Protein AF-A0A9P7EXM9-F1 (afdb_monomer_lite)

pLDDT: mean 76.77, std 6.94, range [44.44, 88.12]

Structure (mmCIF, N/CA/C/O backbone):
data_AF-A0A9P7EXM9-F1
#
_entry.id   AF-A0A9P7EXM9-F1
#
loop_
_atom_site.group_PDB
_atom_site.id
_atom_site.type_symbol
_atom_site.label_atom_id
_atom_site.label_alt_id
_atom_site.label_comp_id
_atom_site.label_asym_id
_atom_site.label_entity_id
_atom_site.label_seq_id
_atom_site.pdbx_PDB_ins_code
_atom_site.Cartn_x
_atom_site.Cartn_y
_atom_site.Cartn_z
_atom_site.occupancy
_atom_site.B_iso_or_equiv
_atom_site.auth_seq_id
_atom_site.auth_comp_id
_atom_site.auth_asym_id
_atom_site.auth_atom_id
_atom_site.pdbx_PDB_model_num
ATOM 1 N N . MET A 1 1 ? 25.807 -2.512 -38.714 1.00 81.00 1 MET A N 1
ATOM 2 C CA . MET A 1 1 ? 25.568 -1.642 -37.537 1.00 81.00 1 MET A CA 1
ATOM 3 C C . MET A 1 1 ? 24.092 -1.256 -37.356 1.00 81.00 1 MET A C 1
ATOM 5 O O . MET A 1 1 ? 23.582 -1.394 -36.258 1.00 81.00 1 MET A O 1
ATOM 9 N N . LEU A 1 2 ? 23.359 -0.832 -38.395 1.00 86.06 2 LEU A N 1
ATOM 10 C CA . LEU A 1 2 ? 21.930 -0.472 -38.264 1.00 86.06 2 LEU A CA 1
ATOM 11 C C . LEU A 1 2 ? 21.001 -1.657 -37.932 1.00 86.06 2 LEU A C 1
ATOM 13 O O . LEU A 1 2 ? 20.130 -1.535 -37.074 1.00 86.06 2 LEU A O 1
ATOM 17 N N . LEU A 1 3 ? 21.217 -2.823 -38.551 1.00 86.19 3 LEU A N 1
ATOM 18 C CA . LEU A 1 3 ? 20.408 -4.023 -38.293 1.00 86.19 3 LEU A CA 1
ATOM 19 C C . LEU A 1 3 ? 20.523 -4.520 -36.845 1.00 86.19 3 LEU A C 1
ATOM 21 O O . LEU A 1 3 ? 19.519 -4.911 -36.257 1.00 86.19 3 LEU A O 1
ATOM 25 N N . SER A 1 4 ? 21.711 -4.439 -36.236 1.00 83.81 4 SER A N 1
ATOM 26 C CA . SER A 1 4 ? 21.897 -4.820 -34.831 1.00 83.81 4 SER A CA 1
ATOM 27 C C . SER A 1 4 ? 21.199 -3.850 -33.875 1.00 83.81 4 SER A C 1
ATOM 29 O O . SER A 1 4 ? 20.633 -4.285 -32.874 1.00 83.81 4 SER A O 1
ATOM 31 N N . ILE A 1 5 ? 21.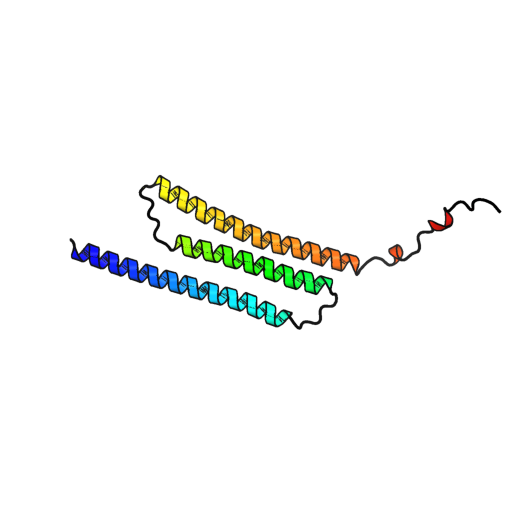150 -2.552 -34.200 1.00 85.88 5 ILE A N 1
ATOM 32 C CA . ILE A 1 5 ? 20.405 -1.549 -33.422 1.00 85.88 5 ILE A CA 1
ATOM 33 C C . ILE A 1 5 ? 18.894 -1.801 -33.510 1.00 85.88 5 ILE A C 1
ATOM 35 O O . ILE A 1 5 ? 18.202 -1.764 -32.491 1.00 85.88 5 ILE A O 1
ATOM 39 N N . LEU A 1 6 ? 18.373 -2.082 -34.707 1.00 87.06 6 LEU A N 1
ATOM 40 C CA . LEU A 1 6 ? 16.949 -2.369 -34.909 1.00 87.06 6 LEU A CA 1
ATOM 41 C C . LEU A 1 6 ? 16.531 -3.682 -34.238 1.00 87.06 6 LEU A C 1
ATOM 43 O O . LEU A 1 6 ? 15.490 -3.726 -33.579 1.00 87.06 6 LEU A O 1
ATOM 47 N N . PHE A 1 7 ? 17.365 -4.718 -34.335 1.00 88.12 7 PHE A N 1
ATOM 48 C CA . PHE A 1 7 ? 17.153 -5.984 -33.640 1.00 88.12 7 PHE A CA 1
ATOM 49 C C . PHE A 1 7 ? 17.122 -5.786 -32.119 1.00 88.12 7 PHE A C 1
ATOM 51 O O . PHE A 1 7 ? 16.163 -6.193 -31.464 1.00 88.12 7 PHE A O 1
ATOM 58 N N . ASN A 1 8 ? 18.094 -5.058 -31.561 1.00 83.69 8 ASN A N 1
ATOM 59 C CA . ASN A 1 8 ? 18.160 -4.780 -30.125 1.00 83.69 8 ASN A CA 1
ATOM 60 C C . ASN A 1 8 ? 16.956 -3.942 -29.639 1.00 83.69 8 ASN A C 1
ATOM 62 O O . ASN A 1 8 ? 16.353 -4.240 -28.607 1.00 83.69 8 ASN A O 1
ATOM 66 N N . ARG A 1 9 ? 16.508 -2.950 -30.424 1.00 83.38 9 ARG A N 1
ATOM 67 C CA . ARG A 1 9 ? 15.274 -2.196 -30.125 1.00 83.38 9 ARG A CA 1
ATOM 68 C C . ARG A 1 9 ? 14.029 -3.087 -30.134 1.00 83.38 9 ARG A C 1
ATOM 70 O O . ARG A 1 9 ? 13.182 -2.935 -29.254 1.00 83.38 9 ARG A O 1
ATOM 77 N N . LYS A 1 10 ? 13.914 -4.014 -31.091 1.00 83.62 10 LYS A N 1
ATOM 78 C CA . LYS A 1 10 ? 12.779 -4.947 -31.183 1.00 83.62 10 LYS A CA 1
ATOM 79 C C . LYS A 1 10 ? 12.742 -5.904 -29.988 1.00 83.62 10 LYS A C 1
ATOM 81 O O . LYS A 1 10 ? 11.688 -6.056 -29.373 1.00 83.62 10 LYS A O 1
ATOM 86 N N . VAL A 1 11 ? 13.893 -6.461 -29.607 1.00 83.19 11 VAL A N 1
ATOM 87 C CA . VAL A 1 11 ? 14.039 -7.321 -28.419 1.00 83.19 11 VAL A CA 1
ATOM 88 C C . VAL A 1 11 ? 13.699 -6.554 -27.138 1.00 83.19 11 VAL A C 1
ATOM 90 O O . VAL A 1 11 ? 12.892 -7.025 -26.337 1.00 83.19 11 VAL A O 1
ATOM 93 N N . ARG A 1 12 ? 14.219 -5.331 -26.966 1.00 81.38 12 ARG A N 1
ATOM 94 C CA . ARG A 1 12 ? 13.906 -4.481 -25.804 1.00 81.38 12 ARG A CA 1
ATOM 95 C C . ARG A 1 12 ? 12.412 -4.160 -25.707 1.00 81.38 12 ARG A C 1
ATOM 97 O O . ARG A 1 12 ? 11.848 -4.214 -24.618 1.00 81.38 12 ARG A O 1
ATOM 104 N N . ARG A 1 13 ? 11.759 -3.864 -26.836 1.00 79.94 13 ARG A N 1
ATOM 105 C CA . ARG A 1 13 ? 10.314 -3.588 -26.885 1.00 79.94 13 ARG A CA 1
ATOM 106 C C . ARG A 1 13 ? 9.485 -4.817 -26.499 1.00 79.94 13 ARG A C 1
ATOM 108 O O . ARG A 1 13 ? 8.553 -4.672 -25.716 1.00 79.94 13 ARG A O 1
ATOM 115 N N . SER A 1 14 ? 9.861 -6.001 -26.987 1.00 82.50 14 SER A N 1
ATOM 116 C CA . SER A 1 14 ? 9.218 -7.274 -26.626 1.00 82.50 14 SER A CA 1
ATOM 117 C C .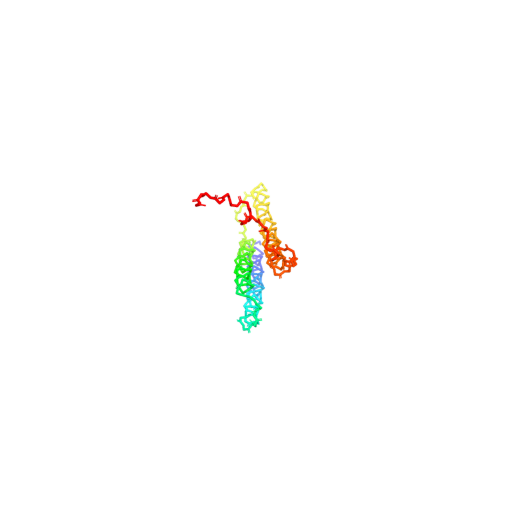 SER A 1 14 ? 9.375 -7.611 -2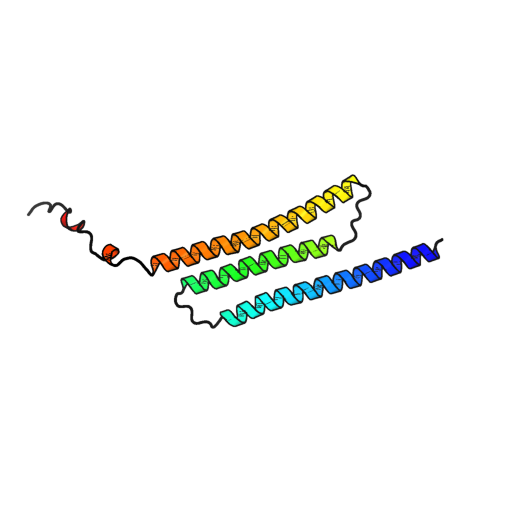5.140 1.00 82.50 14 SER A C 1
ATOM 119 O O . SER A 1 14 ? 8.440 -8.098 -24.507 1.00 82.50 14 SER A O 1
ATOM 121 N N . ASN A 1 15 ? 10.550 -7.349 -24.563 1.00 80.81 15 ASN A N 1
ATOM 122 C CA . ASN A 1 15 ? 10.788 -7.603 -23.144 1.00 80.81 15 ASN A CA 1
ATOM 123 C C . ASN A 1 15 ? 9.965 -6.647 -22.263 1.00 80.81 15 ASN A C 1
ATOM 125 O O . ASN A 1 15 ? 9.365 -7.059 -21.275 1.00 80.81 15 ASN A O 1
ATOM 129 N N . ASN A 1 16 ? 9.866 -5.374 -22.656 1.00 79.31 16 ASN A N 1
ATOM 130 C CA . ASN A 1 16 ? 9.049 -4.398 -21.938 1.00 79.31 16 ASN A CA 1
ATOM 131 C C . ASN A 1 16 ? 7.555 -4.752 -21.979 1.00 79.31 16 ASN A C 1
ATOM 133 O O . ASN A 1 16 ? 6.899 -4.660 -20.947 1.00 79.31 16 ASN A O 1
ATOM 137 N N . SER A 1 17 ? 7.023 -5.216 -23.118 1.00 79.44 17 SER A N 1
ATOM 138 C CA . SER A 1 17 ? 5.618 -5.642 -23.193 1.00 79.44 17 SER A CA 1
ATOM 139 C C . SER A 1 17 ? 5.334 -6.861 -22.319 1.00 79.44 17 SER A C 1
ATOM 141 O O . SER A 1 17 ? 4.326 -6.876 -21.620 1.00 79.44 17 SER A O 1
ATOM 143 N N . ALA A 1 18 ? 6.233 -7.853 -22.301 1.00 81.44 18 ALA A N 1
ATOM 144 C CA . ALA A 1 18 ? 6.091 -9.019 -21.429 1.00 81.44 18 ALA A CA 1
ATOM 145 C C . ALA A 1 18 ? 6.088 -8.608 -19.950 1.00 81.44 18 ALA A C 1
ATOM 147 O O . ALA A 1 18 ? 5.216 -9.027 -19.193 1.00 81.44 18 ALA A O 1
ATOM 148 N N . ARG A 1 19 ? 7.004 -7.714 -19.554 1.00 79.31 19 ARG A N 1
ATOM 149 C CA . ARG A 1 19 ? 7.046 -7.168 -18.193 1.00 79.31 19 ARG A CA 1
ATOM 150 C C . ARG A 1 19 ? 5.755 -6.433 -17.843 1.00 79.31 19 ARG A C 1
ATOM 152 O O . ARG A 1 19 ? 5.181 -6.738 -16.807 1.00 79.31 19 ARG A O 1
ATOM 159 N N . SER A 1 20 ? 5.255 -5.537 -18.695 1.00 76.69 20 SER A N 1
ATOM 160 C CA . SER A 1 20 ? 3.987 -4.835 -18.447 1.00 76.69 20 SER A CA 1
ATOM 161 C C . SER A 1 20 ? 2.804 -5.795 -18.283 1.00 76.69 20 SER A C 1
ATOM 163 O O . SER A 1 20 ? 1.988 -5.592 -17.388 1.00 76.69 20 SER A O 1
ATOM 165 N N . VAL A 1 21 ? 2.732 -6.864 -19.082 1.00 81.31 21 VAL A N 1
ATOM 166 C CA . VAL A 1 21 ? 1.687 -7.895 -18.956 1.00 81.31 21 VAL A CA 1
ATOM 167 C C . VAL A 1 21 ? 1.798 -8.637 -17.623 1.00 81.31 21 VAL A C 1
ATOM 169 O O . VAL A 1 21 ? 0.796 -8.784 -16.927 1.00 81.31 21 VAL A O 1
ATOM 172 N N . THR A 1 22 ? 3.004 -9.045 -17.218 1.00 82.31 22 THR A N 1
ATOM 173 C CA . THR A 1 22 ? 3.228 -9.687 -15.913 1.00 82.31 22 THR A CA 1
ATOM 174 C C . THR A 1 22 ? 2.802 -8.784 -14.762 1.00 82.31 22 THR A C 1
ATOM 176 O O . THR A 1 22 ? 2.165 -9.259 -13.821 1.00 82.31 22 THR A O 1
ATOM 179 N N . ILE A 1 23 ? 3.113 -7.484 -14.849 1.00 79.56 23 ILE A N 1
ATOM 180 C CA . ILE A 1 23 ? 2.677 -6.496 -13.859 1.00 79.56 23 ILE A CA 1
ATOM 181 C C . ILE A 1 23 ? 1.167 -6.526 -13.777 1.00 79.56 23 ILE A C 1
ATOM 183 O O . ILE A 1 23 ? 0.681 -6.826 -12.695 1.00 79.56 23 ILE A O 1
ATOM 187 N N . PHE A 1 24 ? 0.471 -6.335 -14.906 1.00 80.56 24 PHE A N 1
ATOM 188 C CA . PHE A 1 24 ? -0.991 -6.328 -15.007 1.00 80.56 24 PHE A CA 1
ATOM 189 C C . PHE A 1 24 ? -1.662 -7.570 -14.411 1.00 80.56 24 PHE A C 1
ATOM 191 O O . PHE A 1 24 ? -2.643 -7.454 -13.674 1.00 80.56 24 PHE A O 1
ATOM 198 N N . ILE A 1 25 ? -1.110 -8.752 -14.681 1.00 84.94 25 ILE A N 1
ATOM 199 C CA . ILE A 1 25 ? -1.616 -10.006 -14.117 1.00 84.94 25 ILE A CA 1
ATOM 200 C C . ILE A 1 25 ? -1.456 -10.007 -12.591 1.00 84.94 25 ILE A C 1
ATOM 202 O O . ILE A 1 25 ? -2.410 -10.311 -11.878 1.00 84.94 25 ILE A O 1
ATOM 206 N N . ALA A 1 26 ? -0.291 -9.612 -12.069 1.00 82.31 26 ALA A N 1
ATOM 207 C CA . ALA A 1 26 ? -0.006 -9.665 -10.634 1.00 82.31 26 ALA A CA 1
ATOM 208 C C . ALA A 1 26 ? -0.955 -8.799 -9.780 1.00 82.31 26 ALA A C 1
ATOM 210 O O . ALA A 1 26 ? -1.346 -9.203 -8.686 1.00 82.31 26 ALA A O 1
ATOM 211 N N . GLY A 1 27 ? -1.361 -7.625 -10.262 1.00 81.25 27 GLY A N 1
ATOM 212 C CA . GLY A 1 27 ? -2.331 -6.781 -9.544 1.00 81.25 27 GLY A CA 1
ATOM 213 C C . GLY A 1 27 ? -3.782 -7.102 -9.835 1.00 81.25 27 GLY A C 1
ATOM 214 O O . GLY A 1 27 ? -4.624 -6.866 -8.975 1.00 81.25 27 GLY A O 1
ATOM 215 N N . GLY A 1 28 ? -4.082 -7.717 -10.982 1.00 83.19 28 GLY A N 1
ATOM 216 C CA . GLY A 1 28 ? -5.363 -8.395 -11.159 1.00 83.19 28 GLY A CA 1
ATOM 217 C C . GLY A 1 28 ? -5.558 -9.448 -10.067 1.00 83.19 28 GLY A C 1
ATOM 218 O O . GLY A 1 28 ? -6.577 -9.449 -9.380 1.00 83.19 28 GLY A O 1
ATOM 219 N N . VAL A 1 29 ? -4.534 -10.273 -9.825 1.00 85.31 29 VAL A N 1
ATOM 220 C CA . VAL A 1 29 ? -4.547 -11.278 -8.752 1.00 85.31 29 VAL A CA 1
ATOM 221 C C . VAL A 1 29 ? -4.710 -10.631 -7.375 1.00 85.31 29 VAL A C 1
ATOM 223 O O . VAL A 1 29 ? -5.576 -11.058 -6.614 1.00 85.31 29 VAL A O 1
ATOM 226 N N . SER A 1 30 ? -3.948 -9.582 -7.044 1.00 80.00 30 SER A N 1
ATOM 227 C CA . SER A 1 30 ? -4.082 -8.929 -5.732 1.00 80.00 30 SER A CA 1
ATOM 228 C C . SER A 1 30 ? -5.456 -8.275 -5.534 1.00 80.00 30 SER A C 1
ATOM 230 O O . SER A 1 30 ? -6.048 -8.412 -4.462 1.00 80.00 30 SER A O 1
ATOM 232 N N . GLY A 1 31 ? -6.011 -7.638 -6.569 1.00 80.25 31 GLY A N 1
ATOM 233 C CA . GLY A 1 31 ? -7.361 -7.074 -6.551 1.00 80.25 31 GLY A CA 1
ATOM 234 C C . GLY A 1 31 ? -8.436 -8.139 -6.336 1.00 80.25 31 GLY A C 1
ATOM 235 O O . GLY A 1 31 ? -9.329 -7.950 -5.510 1.00 80.25 31 GLY A O 1
ATOM 236 N N . VAL A 1 32 ? -8.310 -9.292 -7.002 1.00 85.25 32 VAL A N 1
ATOM 237 C CA . VAL A 1 32 ? -9.207 -10.442 -6.803 1.00 85.25 32 VAL A CA 1
ATOM 238 C C . VAL A 1 32 ? -9.108 -10.978 -5.378 1.00 85.25 32 VAL A C 1
ATOM 240 O O . VAL A 1 32 ? -10.138 -11.271 -4.781 1.00 85.25 32 VAL A O 1
ATOM 243 N N . MET A 1 33 ? -7.910 -11.057 -4.791 1.00 82.75 33 MET A N 1
ATOM 244 C CA . MET A 1 33 ? -7.756 -11.493 -3.397 1.00 82.75 33 MET A CA 1
ATOM 245 C C . MET A 1 33 ? -8.451 -10.537 -2.419 1.00 82.75 33 MET A C 1
ATOM 247 O O . MET A 1 33 ? -9.167 -10.988 -1.525 1.00 82.75 33 MET A O 1
ATOM 251 N N . VAL A 1 34 ? -8.293 -9.222 -2.604 1.00 79.12 34 VAL A N 1
ATOM 252 C CA . VAL A 1 34 ? -8.964 -8.201 -1.780 1.00 79.12 34 VAL A CA 1
ATOM 253 C C . VAL A 1 34 ? -10.487 -8.277 -1.937 1.00 79.12 34 VAL A C 1
ATOM 255 O O . VAL A 1 34 ? -11.209 -8.231 -0.939 1.00 79.12 34 VAL A O 1
ATOM 258 N N . ALA A 1 35 ? -10.980 -8.447 -3.166 1.00 78.88 35 ALA A N 1
ATOM 259 C CA . ALA A 1 35 ? -12.406 -8.594 -3.451 1.00 78.88 35 ALA A CA 1
ATOM 260 C C . ALA A 1 35 ? -12.987 -9.895 -2.872 1.00 78.88 35 ALA A C 1
ATOM 262 O O . ALA A 1 35 ? -14.057 -9.875 -2.267 1.00 78.88 35 ALA A O 1
ATOM 263 N N . ALA A 1 36 ? -12.269 -11.014 -2.994 1.00 82.19 36 ALA A N 1
ATOM 264 C CA . ALA A 1 36 ? -12.677 -12.305 -2.446 1.00 82.19 36 ALA A CA 1
ATOM 265 C C . ALA A 1 36 ? -12.755 -12.266 -0.916 1.00 82.19 36 ALA A C 1
ATOM 267 O O . ALA A 1 36 ? -13.734 -12.725 -0.336 1.00 82.19 36 ALA A O 1
ATOM 268 N N . MET A 1 37 ? -11.773 -11.656 -0.247 1.00 78.62 37 MET A N 1
ATOM 269 C CA . MET A 1 37 ? -11.822 -11.467 1.204 1.00 78.62 37 MET A CA 1
ATOM 270 C C . MET A 1 37 ? -13.001 -10.578 1.642 1.00 78.62 37 MET A C 1
ATOM 272 O O . MET A 1 37 ? -13.615 -10.849 2.674 1.00 78.62 37 MET A O 1
ATOM 276 N N . HIS A 1 38 ? -13.362 -9.562 0.850 1.00 73.44 38 HIS A N 1
ATOM 277 C CA . HIS A 1 38 ? -14.562 -8.756 1.086 1.00 73.44 38 HIS A CA 1
ATOM 278 C C . HIS A 1 38 ? -15.833 -9.602 0.945 1.00 73.44 38 HIS A C 1
ATOM 280 O O . HIS A 1 38 ? -16.690 -9.560 1.823 1.00 73.44 38 HIS A O 1
ATOM 286 N N . ALA A 1 39 ? -15.931 -10.408 -0.116 1.00 77.62 39 ALA A N 1
ATOM 287 C CA . ALA A 1 39 ? -17.072 -11.286 -0.364 1.00 77.62 39 ALA A CA 1
ATOM 288 C C . ALA A 1 39 ? -17.254 -12.333 0.748 1.00 77.62 39 ALA A C 1
ATOM 290 O O . ALA A 1 39 ? -18.376 -12.558 1.197 1.00 77.62 39 ALA A O 1
ATOM 291 N N . LEU A 1 40 ? -16.154 -12.913 1.242 1.00 76.69 40 LEU A N 1
ATOM 292 C CA . LEU A 1 40 ? -16.167 -13.857 2.364 1.00 76.69 40 LEU A CA 1
ATOM 293 C C . LEU A 1 40 ? -16.606 -13.191 3.677 1.00 76.69 40 LEU A C 1
ATOM 295 O O . LEU A 1 40 ? -17.302 -13.812 4.473 1.00 76.69 40 LEU A O 1
ATOM 299 N N . GLY A 1 41 ? -16.227 -11.930 3.899 1.00 67.19 41 GLY A N 1
ATOM 300 C CA . GLY A 1 41 ? -16.557 -11.194 5.120 1.00 67.19 41 GLY A CA 1
ATOM 301 C C . GLY A 1 41 ? -17.880 -10.432 5.107 1.00 67.19 41 GLY A C 1
ATOM 302 O O . GLY A 1 41 ? -18.340 -10.019 6.167 1.00 67.19 41 GLY A O 1
ATOM 303 N N . TRP A 1 42 ? -18.499 -10.228 3.941 1.00 71.31 42 TRP A N 1
ATOM 304 C CA . TRP A 1 42 ? -19.683 -9.370 3.793 1.00 71.31 42 TRP A CA 1
ATOM 305 C C . TRP A 1 42 ? -20.903 -9.887 4.562 1.00 71.31 42 TRP A C 1
ATOM 307 O O . TRP A 1 42 ? -21.670 -9.098 5.113 1.00 71.31 42 TRP A O 1
ATOM 317 N N . ASN A 1 43 ? -21.050 -11.214 4.618 1.00 69.56 43 ASN A N 1
ATOM 318 C CA . ASN A 1 43 ? -22.162 -11.902 5.275 1.00 69.56 43 ASN A CA 1
ATOM 319 C C . ASN A 1 43 ? -21.781 -12.562 6.606 1.00 69.56 43 ASN A C 1
ATOM 321 O O . ASN A 1 43 ? -22.593 -13.301 7.164 1.00 69.56 43 ASN A O 1
ATOM 325 N N . PHE A 1 44 ? -20.580 -12.319 7.143 1.00 74.88 44 PHE A N 1
ATOM 326 C CA . PHE A 1 44 ? -20.287 -12.808 8.485 1.00 74.88 44 PHE A CA 1
ATOM 327 C C . PHE A 1 44 ? -21.166 -12.096 9.516 1.00 74.88 44 PHE A C 1
ATOM 329 O O . PHE A 1 44 ? -21.298 -10.871 9.522 1.00 74.88 44 PHE A O 1
ATOM 336 N N . ALA A 1 45 ? -21.773 -12.887 10.403 1.00 71.75 45 ALA A N 1
ATOM 337 C CA . ALA A 1 45 ? -22.491 -12.375 11.556 1.00 71.75 45 ALA A CA 1
ATOM 338 C C . ALA A 1 45 ? -21.467 -11.796 12.540 1.00 71.75 45 ALA A C 1
ATOM 340 O O . ALA A 1 45 ? -20.860 -12.518 13.330 1.00 71.75 45 ALA A O 1
ATOM 341 N N . PHE A 1 46 ? -21.225 -10.488 12.445 1.00 72.00 46 PHE A N 1
ATOM 342 C CA . PHE A 1 46 ? -20.341 -9.796 13.373 1.00 72.00 46 PHE A CA 1
ATOM 343 C C . PHE A 1 46 ? -21.018 -9.677 14.748 1.00 72.00 46 PHE A C 1
ATOM 345 O O . PHE A 1 46 ? -22.173 -9.249 14.813 1.00 72.00 46 PHE A O 1
ATOM 352 N N . PRO A 1 47 ? -20.318 -10.010 15.848 1.00 74.12 47 PRO A N 1
ATOM 353 C CA . PRO A 1 47 ? -20.852 -9.893 17.206 1.00 74.12 47 PRO A CA 1
ATOM 354 C C . PRO A 1 47 ? -21.274 -8.467 17.590 1.00 74.12 47 PRO A C 1
ATOM 356 O O . PRO A 1 47 ? -22.097 -8.298 18.489 1.00 74.12 47 PRO A O 1
ATOM 359 N N . SER A 1 48 ? -20.699 -7.445 16.948 1.00 79.75 48 SER A N 1
ATOM 360 C CA . SER A 1 48 ? -21.020 -6.034 17.161 1.00 79.75 48 SER A CA 1
ATOM 361 C C . SER A 1 48 ? -20.966 -5.210 15.868 1.00 79.75 48 SER A C 1
ATOM 363 O O . SER A 1 48 ? -20.217 -5.494 14.931 1.00 79.75 48 SER A O 1
ATOM 365 N N . HIS A 1 49 ? -21.729 -4.114 15.831 1.00 76.25 49 HIS A N 1
ATOM 366 C CA . HIS A 1 49 ? -21.725 -3.181 14.699 1.00 76.25 49 HIS A CA 1
ATOM 367 C C . HIS A 1 49 ? -20.355 -2.495 14.510 1.00 76.25 49 HIS A C 1
ATOM 369 O O . HIS A 1 49 ? -19.971 -2.159 13.387 1.00 76.25 49 HIS A O 1
ATOM 375 N N . ALA A 1 50 ? -19.597 -2.306 15.594 1.00 73.56 50 ALA A N 1
ATOM 376 C CA . ALA A 1 50 ? -18.263 -1.715 15.552 1.00 73.56 50 ALA A CA 1
ATOM 377 C C . ALA A 1 50 ? -17.268 -2.609 14.795 1.00 73.56 50 ALA A C 1
ATOM 379 O O . ALA A 1 50 ? -16.543 -2.117 13.931 1.00 73.56 50 ALA A O 1
ATOM 380 N N . GLU A 1 51 ? -17.286 -3.923 15.037 1.00 74.88 51 GLU A N 1
ATOM 381 C CA . GLU A 1 51 ? -16.417 -4.883 14.340 1.00 74.88 51 GLU A CA 1
ATOM 382 C C . GLU A 1 51 ? -16.669 -4.886 12.829 1.00 74.88 51 GLU A C 1
ATOM 384 O O . GLU A 1 51 ? -15.719 -4.942 12.049 1.00 74.88 51 GLU A O 1
ATOM 389 N N . ARG A 1 52 ? -17.926 -4.719 12.400 1.00 79.94 52 ARG A N 1
ATOM 390 C CA . ARG A 1 52 ? -18.276 -4.599 10.978 1.00 79.94 52 ARG A CA 1
ATOM 391 C C . ARG A 1 52 ? -17.713 -3.323 10.336 1.00 79.94 52 ARG A C 1
ATOM 393 O O . ARG A 1 52 ? -17.253 -3.356 9.196 1.00 79.94 52 ARG A O 1
ATOM 400 N N . ILE A 1 53 ? -17.722 -2.196 11.052 1.00 78.12 53 ILE A N 1
ATOM 401 C CA . ILE A 1 53 ? -17.144 -0.932 10.559 1.00 78.12 53 IL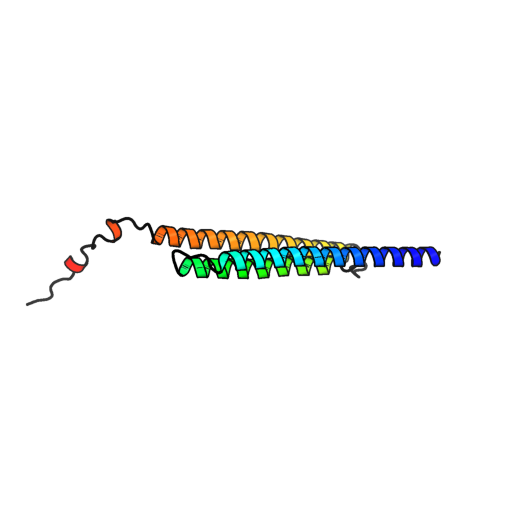E A CA 1
ATOM 402 C C . ILE A 1 53 ? -15.617 -1.039 10.483 1.00 78.12 53 ILE A C 1
ATOM 404 O O . ILE A 1 53 ? -15.025 -0.657 9.471 1.00 78.12 53 ILE A O 1
ATOM 408 N N . VAL A 1 54 ? -14.978 -1.595 11.517 1.00 78.00 54 VAL A N 1
ATOM 409 C CA . VAL A 1 54 ? -13.528 -1.859 11.533 1.00 78.00 54 VAL A CA 1
ATOM 410 C C . VAL A 1 54 ? -13.145 -2.792 10.385 1.00 78.00 54 VAL A C 1
ATOM 412 O O . VAL A 1 54 ? -12.170 -2.532 9.685 1.00 78.00 54 VAL A O 1
ATOM 415 N N . TRP A 1 55 ? -13.948 -3.824 10.123 1.00 77.81 55 TRP A N 1
ATOM 416 C CA . TRP A 1 55 ? -13.761 -4.724 8.989 1.00 77.81 55 TRP A CA 1
ATOM 417 C C . TRP A 1 55 ? -13.790 -3.975 7.650 1.00 77.81 55 TRP A C 1
ATOM 419 O O . TRP A 1 55 ? -12.813 -4.015 6.902 1.00 77.81 55 TRP A O 1
ATOM 429 N N . HIS A 1 56 ? -14.853 -3.222 7.354 1.00 79.25 56 HIS A N 1
ATOM 430 C CA . HIS A 1 56 ? -14.956 -2.503 6.079 1.00 79.25 56 HIS A CA 1
ATOM 431 C C . HIS A 1 56 ? -13.859 -1.440 5.903 1.00 79.25 56 HIS A C 1
ATOM 433 O O . HIS A 1 56 ? -13.234 -1.366 4.844 1.00 79.25 56 HIS A O 1
ATOM 439 N N . THR A 1 57 ? -13.574 -0.650 6.941 1.00 75.75 57 THR A N 1
ATOM 440 C CA . THR A 1 57 ? -12.534 0.395 6.890 1.00 75.75 57 THR A CA 1
ATOM 441 C C . THR A 1 57 ? -11.130 -0.188 6.726 1.00 75.75 57 THR A C 1
ATOM 443 O O . THR A 1 57 ? -10.334 0.341 5.946 1.00 75.75 57 THR A O 1
ATOM 446 N N . ALA A 1 58 ? -10.840 -1.320 7.373 1.00 76.69 58 ALA A N 1
ATOM 447 C CA . ALA A 1 58 ? -9.580 -2.036 7.213 1.00 76.69 58 ALA A CA 1
ATOM 448 C C . ALA A 1 58 ? -9.348 -2.498 5.773 1.00 76.69 58 ALA A C 1
ATOM 450 O O . ALA A 1 58 ? -8.227 -2.416 5.265 1.00 76.69 58 ALA A O 1
ATOM 451 N N . PHE A 1 59 ? -10.395 -2.997 5.116 1.00 75.88 59 PHE A N 1
ATOM 452 C CA . PHE A 1 59 ? -10.312 -3.441 3.729 1.00 75.88 59 PHE A CA 1
ATOM 453 C C . PHE A 1 59 ? -10.107 -2.284 2.765 1.00 75.88 59 PHE A C 1
ATOM 455 O O . PHE A 1 59 ? -9.222 -2.368 1.916 1.00 75.88 59 PHE A O 1
ATOM 462 N N . VAL A 1 60 ? -10.867 -1.198 2.917 1.00 78.69 60 VAL A N 1
ATOM 463 C CA 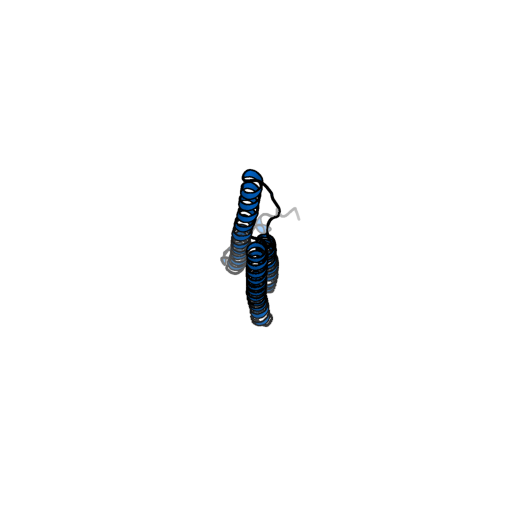. VAL A 1 60 ? -10.735 -0.017 2.052 1.00 78.69 60 VAL A CA 1
ATOM 464 C C . VAL A 1 60 ? -9.336 0.588 2.175 1.00 78.69 60 VAL A C 1
ATOM 466 O O . VAL A 1 60 ? -8.687 0.839 1.159 1.00 78.69 60 VAL A O 1
ATOM 469 N N . GLY A 1 61 ? -8.820 0.734 3.402 1.00 77.81 61 GLY A N 1
ATOM 470 C CA . GLY A 1 61 ? -7.454 1.214 3.626 1.00 77.81 61 GLY A CA 1
ATOM 471 C C . GLY A 1 61 ? -6.405 0.326 2.952 1.00 77.81 61 GLY A C 1
ATOM 472 O O . GLY A 1 61 ? -5.502 0.826 2.281 1.00 77.81 61 GLY A O 1
ATOM 473 N N . LYS A 1 62 ? -6.561 -0.998 3.052 1.00 74.25 62 LYS A N 1
ATOM 474 C CA . LYS A 1 62 ? -5.669 -1.958 2.388 1.00 74.25 62 LYS A CA 1
ATOM 475 C C . LYS A 1 62 ? -5.757 -1.906 0.867 1.00 74.25 62 LYS A C 1
ATOM 477 O O . LYS A 1 62 ? -4.720 -1.895 0.211 1.00 74.25 62 LYS A O 1
ATOM 482 N N . ALA A 1 63 ? -6.963 -1.829 0.311 1.00 80.25 63 ALA A N 1
ATOM 483 C CA . ALA A 1 63 ? -7.185 -1.765 -1.128 1.00 80.25 63 ALA A CA 1
ATOM 484 C C . ALA A 1 63 ? -6.506 -0.532 -1.744 1.00 80.25 63 ALA A C 1
ATOM 486 O O . ALA A 1 63 ? -5.752 -0.659 -2.708 1.00 80.25 63 ALA A O 1
ATOM 487 N N . CYS A 1 64 ? -6.698 0.647 -1.146 1.00 79.19 64 CYS A N 1
ATOM 488 C CA . CYS A 1 64 ? -6.099 1.891 -1.634 1.00 79.19 64 CYS A CA 1
ATOM 489 C C . CYS A 1 64 ? -4.562 1.852 -1.599 1.00 79.19 64 CYS A C 1
ATOM 491 O O . CYS A 1 64 ? -3.905 2.258 -2.563 1.00 79.19 64 CYS A O 1
ATOM 493 N N . LEU A 1 65 ? -3.970 1.322 -0.522 1.00 76.44 65 LEU A N 1
ATOM 494 C CA . LEU A 1 65 ? -2.513 1.198 -0.413 1.00 76.44 65 LEU A CA 1
ATOM 495 C C . LEU A 1 65 ? -1.938 0.178 -1.409 1.00 76.44 65 LEU A C 1
ATOM 497 O O . LEU A 1 65 ? -0.922 0.463 -2.046 1.00 76.44 65 LEU A O 1
ATOM 501 N N . SER A 1 66 ? -2.593 -0.972 -1.604 1.00 74.81 66 SER A N 1
ATOM 502 C CA . SER A 1 66 ? -2.166 -1.974 -2.593 1.00 74.81 66 SER A CA 1
ATOM 503 C C . SER A 1 66 ? -2.210 -1.434 -4.023 1.00 74.81 66 SER A C 1
ATOM 505 O O . SER A 1 66 ? -1.274 -1.664 -4.789 1.00 74.81 66 SER A O 1
ATOM 507 N N . LEU A 1 67 ? -3.239 -0.658 -4.370 1.00 75.19 67 LEU A N 1
ATOM 508 C CA . LEU A 1 67 ? -3.334 -0.007 -5.680 1.00 75.19 67 LEU A CA 1
ATOM 509 C C . LEU A 1 67 ? -2.230 1.039 -5.884 1.00 75.19 67 LEU A C 1
ATOM 511 O O . LEU A 1 67 ? -1.658 1.128 -6.970 1.00 75.19 67 LEU A O 1
ATOM 515 N N . THR A 1 68 ? -1.883 1.780 -4.829 1.00 71.94 68 THR A N 1
ATOM 516 C CA . THR A 1 68 ? -0.821 2.797 -4.875 1.00 71.94 68 THR A CA 1
ATOM 517 C C . THR A 1 68 ? 0.562 2.163 -5.054 1.00 71.94 68 THR A C 1
ATOM 519 O O . THR A 1 68 ? 1.384 2.661 -5.814 1.00 71.94 68 THR A O 1
ATOM 522 N N . MET A 1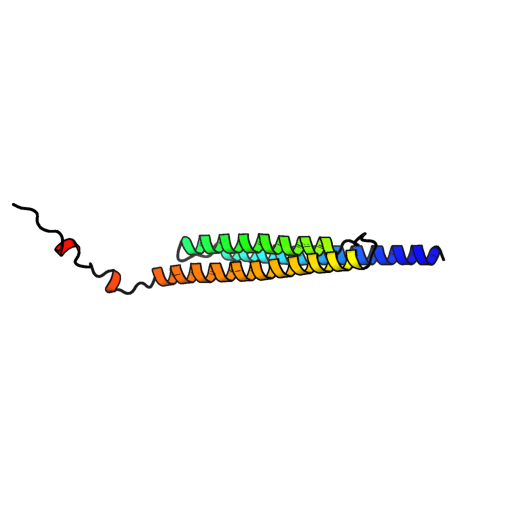 69 ? 0.838 1.030 -4.405 1.00 70.38 69 MET A N 1
ATOM 523 C CA . MET A 1 69 ? 2.098 0.299 -4.612 1.00 70.38 69 MET A CA 1
ATOM 524 C C . MET A 1 69 ? 2.229 -0.270 -6.021 1.00 70.38 69 MET A C 1
ATOM 526 O O . MET A 1 69 ? 3.321 -0.300 -6.590 1.00 70.38 69 MET A O 1
ATOM 530 N N . TRP A 1 70 ? 1.114 -0.691 -6.602 1.00 71.38 70 TRP A N 1
ATOM 531 C CA . TRP A 1 70 ? 1.111 -1.301 -7.919 1.00 71.38 70 TRP A CA 1
ATOM 532 C C . TRP A 1 70 ? 1.253 -0.272 -9.049 1.00 71.38 70 TRP A C 1
ATOM 534 O O . TRP A 1 70 ? 2.004 -0.503 -9.999 1.00 71.38 70 TRP A O 1
ATOM 544 N N . SER A 1 71 ? 0.638 0.908 -8.909 1.00 70.25 71 SER A N 1
ATOM 545 C CA . SER A 1 71 ? 0.831 2.018 -9.850 1.00 70.25 71 SER A CA 1
ATOM 546 C C . SER A 1 71 ? 2.287 2.503 -9.885 1.00 70.25 71 SER A C 1
ATOM 548 O O . SER A 1 71 ? 2.819 2.748 -10.966 1.00 70.25 71 SER A O 1
ATOM 550 N N . LEU A 1 72 ? 2.985 2.536 -8.743 1.00 73.31 72 LEU A N 1
ATOM 551 C CA . LEU A 1 72 ? 4.419 2.857 -8.695 1.00 73.31 72 LEU A CA 1
ATOM 552 C C . LEU A 1 72 ? 5.293 1.814 -9.407 1.00 73.31 72 LEU A C 1
ATOM 554 O O . LEU A 1 72 ? 6.297 2.167 -10.025 1.00 73.31 72 LEU A O 1
ATOM 558 N N . TRP A 1 73 ? 4.922 0.534 -9.343 1.00 72.69 73 TRP A N 1
ATOM 559 C CA . TRP A 1 73 ? 5.643 -0.539 -10.035 1.00 72.69 73 TRP A CA 1
ATOM 560 C C . TRP A 1 73 ? 5.480 -0.450 -11.560 1.00 72.69 73 TRP A C 1
ATOM 562 O O . TRP A 1 73 ? 6.423 -0.721 -12.303 1.00 72.69 73 TRP A O 1
ATOM 572 N N . TYR A 1 74 ? 4.313 -0.004 -12.032 1.00 72.56 74 TYR A N 1
ATOM 573 C CA . TYR A 1 74 ? 4.076 0.270 -13.449 1.00 72.56 74 TYR A CA 1
ATOM 574 C C . TYR A 1 74 ? 4.919 1.447 -13.964 1.00 72.56 74 TYR A C 1
ATOM 576 O O . TYR A 1 74 ? 5.498 1.358 -15.047 1.00 72.56 74 TYR A O 1
ATOM 584 N N . LEU A 1 75 ? 5.045 2.520 -13.175 1.00 72.69 75 LEU A N 1
ATOM 585 C CA . LEU A 1 75 ? 5.867 3.683 -13.536 1.00 72.69 75 LEU A CA 1
ATOM 586 C C . LEU A 1 75 ? 7.367 3.345 -13.619 1.00 72.69 75 LEU A C 1
ATOM 588 O O . LEU A 1 75 ? 8.057 3.875 -14.483 1.00 72.69 75 LEU A O 1
ATOM 592 N N . ASP A 1 76 ? 7.858 2.433 -12.774 1.00 68.75 76 ASP A N 1
ATOM 593 C CA . ASP A 1 76 ? 9.243 1.918 -12.795 1.00 68.75 76 ASP A CA 1
ATOM 594 C C . ASP A 1 76 ? 9.518 0.984 -13.988 1.00 68.75 76 ASP A C 1
ATOM 596 O O . ASP A 1 76 ? 10.642 0.863 -14.479 1.00 68.75 76 ASP A O 1
ATOM 600 N N . ALA A 1 77 ? 8.479 0.323 -14.503 1.00 68.12 77 ALA A N 1
ATOM 601 C CA . ALA A 1 77 ? 8.592 -0.506 -15.699 1.00 68.12 77 ALA A CA 1
ATOM 602 C C . ALA A 1 77 ? 8.730 0.320 -16.988 1.00 68.12 77 ALA A C 1
ATOM 604 O O . ALA A 1 77 ? 9.135 -0.218 -18.027 1.00 68.12 77 ALA A O 1
ATOM 605 N N . GLN A 1 78 ? 8.412 1.616 -16.937 1.00 70.31 78 GLN A N 1
ATOM 606 C CA . GLN A 1 78 ? 8.576 2.510 -18.069 1.00 70.31 78 GLN A CA 1
ATOM 607 C C . GLN A 1 78 ? 10.060 2.889 -18.214 1.00 70.31 78 GLN A C 1
ATOM 609 O O . GLN A 1 78 ? 10.712 3.249 -17.233 1.00 70.31 78 GLN A O 1
ATOM 614 N N . PRO A 1 79 ? 10.649 2.788 -19.420 1.00 64.44 79 PRO A N 1
ATOM 615 C CA . PRO A 1 79 ? 12.048 3.136 -19.612 1.00 64.44 79 PRO A CA 1
ATOM 616 C C . PRO A 1 79 ? 12.251 4.611 -19.275 1.00 64.44 79 PRO A C 1
ATOM 618 O O . PRO A 1 79 ? 11.708 5.484 -19.943 1.00 64.44 79 PRO A O 1
ATOM 621 N N . SER A 1 80 ? 13.046 4.872 -18.245 1.00 67.06 80 SER A N 1
ATOM 622 C CA . SER A 1 80 ? 13.325 6.231 -17.822 1.00 67.06 80 SER A CA 1
ATOM 623 C C . SER A 1 80 ? 14.169 6.963 -18.874 1.00 67.06 80 SER A C 1
ATOM 625 O O . SER A 1 80 ? 15.216 6.478 -19.311 1.00 67.06 80 SER A O 1
ATOM 627 N N . GLU A 1 81 ? 13.691 8.130 -19.311 1.00 69.88 81 GLU A N 1
ATOM 628 C CA . GLU A 1 81 ? 14.334 8.976 -20.333 1.00 69.88 81 GLU A CA 1
ATOM 629 C C . GLU A 1 81 ? 15.418 9.902 -19.742 1.00 69.88 81 GLU A C 1
ATOM 631 O O . GLU A 1 81 ? 15.910 10.814 -20.405 1.00 69.88 81 GLU A O 1
ATOM 636 N N . TYR A 1 82 ? 15.827 9.674 -18.488 1.00 66.50 82 TYR A N 1
ATOM 637 C CA . TYR A 1 82 ? 16.846 10.484 -17.823 1.00 66.50 82 TYR A CA 1
ATOM 638 C C . TYR A 1 82 ? 18.244 10.187 -18.386 1.00 66.50 82 TYR A C 1
ATOM 640 O O . TYR A 1 82 ? 18.818 9.108 -18.185 1.00 66.50 82 TYR A O 1
ATOM 648 N N . ASN A 1 83 ? 18.821 11.181 -19.061 1.00 68.88 83 ASN A N 1
ATOM 649 C CA . ASN A 1 83 ? 20.181 11.139 -19.586 1.00 68.88 83 ASN A CA 1
ATOM 650 C C . ASN A 1 83 ? 21.164 11.659 -18.521 1.00 68.88 83 ASN A C 1
ATOM 652 O O . ASN A 1 83 ? 21.258 12.858 -18.289 1.00 68.88 83 ASN A O 1
ATOM 656 N N . GLY A 1 84 ? 21.880 10.751 -17.847 1.00 80.44 84 GLY A N 1
ATOM 657 C CA . GLY A 1 84 ? 22.919 11.080 -16.858 1.00 80.44 84 GLY A CA 1
ATOM 658 C C . GLY A 1 84 ? 22.945 10.129 -15.656 1.00 80.44 84 GLY A C 1
ATOM 659 O O . GLY A 1 84 ? 21.912 9.585 -15.263 1.00 80.44 84 GLY A O 1
ATOM 660 N N . LEU A 1 85 ? 24.129 9.912 -15.066 1.00 78.81 85 LEU A N 1
ATOM 661 C CA . LEU A 1 85 ? 24.300 9.055 -13.879 1.00 78.81 85 LEU A CA 1
ATOM 662 C C . LEU A 1 85 ? 23.547 9.608 -12.658 1.00 78.81 85 LEU A C 1
ATOM 664 O O . LEU A 1 85 ? 22.864 8.851 -11.970 1.00 78.81 85 LEU A O 1
ATOM 668 N N . SER A 1 86 ? 23.613 10.923 -12.432 1.00 81.94 86 SER A N 1
ATOM 669 C CA . SER A 1 86 ? 22.933 11.597 -11.319 1.00 81.94 86 SER A CA 1
ATOM 670 C C . SER A 1 86 ? 21.408 11.497 -11.421 1.00 81.94 86 SER A C 1
ATOM 672 O O . SER A 1 86 ? 20.752 11.141 -10.447 1.00 81.94 86 SER A O 1
ATOM 674 N N . GLY A 1 87 ? 20.836 11.721 -12.610 1.00 81.06 87 GLY A N 1
ATOM 675 C CA . GLY A 1 87 ? 19.388 11.633 -12.835 1.00 81.06 87 GLY A CA 1
ATOM 676 C C . GLY A 1 87 ? 18.828 10.225 -12.617 1.00 81.06 87 GLY A C 1
ATOM 677 O O . GLY A 1 87 ? 17.794 10.061 -11.971 1.00 81.06 87 GLY A O 1
ATOM 678 N N . LYS A 1 88 ? 19.541 9.189 -13.080 1.00 81.81 88 LYS A N 1
ATOM 679 C CA . LYS A 1 88 ? 19.147 7.789 -12.847 1.00 81.81 88 LYS A CA 1
ATOM 680 C C . LYS A 1 88 ? 19.233 7.398 -11.374 1.00 81.81 88 LYS A C 1
ATOM 682 O O . LYS A 1 88 ? 18.339 6.711 -10.891 1.00 81.81 88 LYS A O 1
ATOM 687 N N . ALA A 1 89 ? 20.276 7.840 -10.671 1.00 83.56 89 ALA A N 1
ATOM 688 C CA . ALA A 1 89 ? 20.440 7.570 -9.245 1.00 83.56 89 ALA A CA 1
ATOM 689 C C . ALA A 1 89 ? 19.329 8.226 -8.409 1.00 83.56 89 ALA A C 1
ATOM 691 O O . ALA A 1 89 ? 18.745 7.567 -7.552 1.00 83.56 89 ALA A O 1
ATOM 692 N N . LEU A 1 90 ? 18.985 9.486 -8.700 1.00 83.19 90 LEU A N 1
ATOM 693 C CA . LEU A 1 90 ? 17.905 10.204 -8.014 1.00 83.19 90 LEU A CA 1
ATOM 694 C C . LEU A 1 90 ? 16.530 9.585 -8.284 1.00 83.19 90 LEU A C 1
ATOM 696 O O . LEU A 1 90 ? 15.750 9.418 -7.349 1.00 83.19 90 LEU A O 1
ATOM 700 N N . TYR A 1 91 ? 16.248 9.201 -9.534 1.00 83.75 91 TYR A N 1
ATOM 701 C CA . TYR A 1 91 ? 15.019 8.485 -9.877 1.00 83.75 91 TYR A CA 1
ATOM 702 C C . TYR A 1 91 ? 14.933 7.141 -9.151 1.00 83.75 91 TYR A C 1
ATOM 704 O O . TYR A 1 91 ? 13.924 6.852 -8.519 1.00 83.75 91 TYR A O 1
ATOM 712 N N . PHE A 1 92 ? 16.001 6.339 -9.189 1.00 82.69 92 PHE A N 1
ATOM 713 C CA . PHE A 1 92 ? 16.037 5.046 -8.509 1.00 82.69 92 PHE A CA 1
ATOM 714 C C . PHE A 1 92 ? 15.819 5.203 -7.000 1.00 82.69 92 PHE A C 1
ATOM 716 O O . PHE A 1 92 ? 15.017 4.480 -6.413 1.00 82.69 92 PHE A O 1
ATOM 723 N N . LEU A 1 93 ? 16.489 6.167 -6.367 1.00 86.06 93 LEU A N 1
ATOM 724 C CA . LEU A 1 93 ? 16.307 6.447 -4.946 1.00 86.06 93 LEU A CA 1
ATOM 725 C C . LEU A 1 93 ? 14.859 6.852 -4.633 1.00 86.06 93 LEU A C 1
ATOM 727 O O . LEU A 1 93 ? 14.270 6.309 -3.699 1.00 86.06 93 LEU A O 1
ATOM 731 N N . SER A 1 94 ? 14.262 7.750 -5.424 1.00 84.19 94 SER A N 1
ATOM 732 C CA . SER A 1 94 ? 12.903 8.241 -5.173 1.00 84.19 94 SER A CA 1
ATOM 733 C C . SER A 1 94 ? 11.846 7.141 -5.306 1.00 84.19 94 SER A C 1
ATOM 735 O O . SER A 1 94 ? 11.015 6.996 -4.406 1.00 84.19 94 SER A O 1
ATOM 737 N N . VAL A 1 95 ? 11.900 6.301 -6.349 1.00 81.62 95 VAL A N 1
ATOM 738 C CA . VAL A 1 95 ? 10.930 5.200 -6.499 1.00 81.62 95 VAL A CA 1
ATOM 739 C C . VAL A 1 95 ? 11.073 4.151 -5.399 1.00 81.62 95 VAL A C 1
ATOM 741 O O . VAL A 1 95 ? 10.065 3.633 -4.919 1.00 81.62 95 VAL A O 1
ATOM 744 N N . ASN A 1 96 ? 12.296 3.849 -4.952 1.00 84.00 96 ASN A N 1
ATOM 745 C CA . ASN A 1 96 ? 12.508 2.889 -3.867 1.00 84.00 96 ASN A CA 1
ATOM 746 C C . ASN A 1 96 ? 12.042 3.439 -2.512 1.00 84.00 96 ASN A C 1
ATOM 748 O O . ASN A 1 96 ? 11.410 2.705 -1.752 1.00 84.00 96 ASN A O 1
ATOM 752 N N . LEU A 1 97 ? 12.258 4.727 -2.229 1.00 86.31 97 LEU A N 1
ATOM 753 C CA . LEU A 1 97 ? 11.732 5.368 -1.020 1.00 86.31 97 LEU A CA 1
ATOM 754 C C . LEU A 1 97 ? 10.200 5.341 -0.980 1.00 86.31 97 LEU A C 1
ATOM 756 O O . LEU A 1 97 ? 9.623 4.972 0.041 1.00 86.31 97 LEU A O 1
ATOM 760 N N . MET A 1 98 ? 9.535 5.648 -2.096 1.00 82.00 98 MET A N 1
ATOM 761 C CA . MET A 1 98 ? 8.071 5.593 -2.175 1.00 82.00 98 MET A CA 1
ATOM 762 C C . MET A 1 98 ? 7.527 4.177 -1.924 1.00 82.00 98 MET A C 1
ATOM 764 O O . MET A 1 98 ? 6.529 4.021 -1.218 1.00 82.00 98 MET A O 1
ATOM 768 N N . LYS A 1 99 ? 8.211 3.140 -2.432 1.00 82.12 99 LYS A N 1
ATOM 769 C CA . LYS A 1 99 ? 7.873 1.729 -2.162 1.00 82.12 99 LYS A CA 1
ATOM 770 C C . LYS A 1 99 ? 7.993 1.395 -0.665 1.00 82.12 99 LYS A C 1
ATOM 772 O O . LYS A 1 99 ? 7.085 0.789 -0.098 1.00 82.12 99 LYS A O 1
ATOM 777 N N . ILE A 1 100 ? 9.077 1.822 -0.011 1.00 85.00 100 ILE A N 1
ATOM 778 C CA . ILE A 1 100 ? 9.300 1.593 1.429 1.00 85.00 100 ILE A CA 1
ATOM 779 C C . ILE A 1 100 ? 8.224 2.293 2.268 1.00 85.00 100 ILE A C 1
ATOM 781 O O . ILE A 1 100 ? 7.630 1.670 3.148 1.00 85.00 100 ILE A O 1
ATOM 785 N N . ILE A 1 101 ? 7.929 3.563 1.977 1.00 85.50 101 ILE A N 1
ATOM 786 C CA . ILE A 1 101 ? 6.915 4.343 2.705 1.00 85.50 101 ILE A CA 1
ATOM 787 C C . ILE A 1 101 ? 5.538 3.678 2.600 1.00 85.50 101 ILE A C 1
ATOM 789 O O . ILE A 1 101 ? 4.839 3.549 3.605 1.00 85.50 101 ILE A O 1
ATOM 793 N N . GLY A 1 102 ? 5.154 3.199 1.415 1.00 82.56 102 GLY A N 1
ATOM 794 C CA . GLY A 1 102 ? 3.883 2.494 1.239 1.00 82.56 102 GLY A CA 1
ATOM 795 C C . GLY A 1 102 ? 3.791 1.168 1.993 1.00 82.56 102 GLY A C 1
ATOM 796 O O . GLY A 1 102 ? 2.745 0.849 2.570 1.00 82.56 102 GLY A O 1
ATOM 797 N N . PHE A 1 103 ? 4.891 0.413 2.047 1.00 80.38 103 PHE A N 1
ATOM 798 C CA . PHE A 1 103 ? 4.962 -0.813 2.840 1.00 80.38 103 PHE A CA 1
ATOM 799 C C . PHE A 1 103 ? 4.787 -0.527 4.340 1.00 80.38 103 PHE A C 1
ATOM 801 O O . PHE A 1 103 ? 3.948 -1.147 4.997 1.00 80.38 103 PHE A O 1
ATOM 808 N N . LEU A 1 104 ? 5.498 0.477 4.863 1.00 85.94 104 LEU A N 1
ATOM 809 C CA . LEU A 1 104 ? 5.363 0.917 6.256 1.00 85.94 104 LEU A CA 1
ATOM 810 C C . LEU A 1 104 ? 3.955 1.442 6.564 1.00 85.94 104 LEU A C 1
ATOM 812 O O . LEU A 1 104 ? 3.397 1.119 7.612 1.00 85.94 104 LEU A O 1
ATOM 816 N N . GLY A 1 105 ? 3.345 2.186 5.636 1.00 84.12 105 GLY A N 1
ATOM 817 C CA . GLY A 1 105 ? 1.958 2.638 5.753 1.00 84.12 105 GLY A CA 1
ATOM 818 C C . GLY A 1 105 ? 0.975 1.474 5.894 1.00 84.12 105 GLY A C 1
ATOM 819 O O . GLY A 1 105 ? 0.054 1.540 6.704 1.00 84.12 105 GLY A O 1
ATOM 820 N N . THR A 1 106 ? 1.208 0.369 5.178 1.00 77.00 106 THR A N 1
ATOM 821 C CA . THR A 1 106 ? 0.357 -0.827 5.274 1.00 77.00 106 THR A CA 1
ATOM 822 C C . THR A 1 106 ? 0.454 -1.444 6.667 1.00 77.00 106 THR A C 1
ATOM 824 O O . THR A 1 106 ? -0.573 -1.676 7.307 1.00 77.00 106 THR A O 1
ATOM 827 N N . ILE A 1 107 ? 1.675 -1.641 7.175 1.00 82.31 107 ILE A N 1
ATOM 828 C CA . ILE A 1 107 ? 1.914 -2.157 8.534 1.00 82.31 107 ILE A CA 1
ATOM 829 C C . ILE A 1 107 ? 1.262 -1.246 9.583 1.00 82.31 107 ILE A C 1
ATOM 831 O O . ILE A 1 107 ? 0.605 -1.734 10.502 1.00 82.31 107 ILE A O 1
ATOM 835 N N . TYR A 1 108 ? 1.388 0.072 9.426 1.00 83.69 108 TYR A N 1
ATOM 836 C CA . TYR A 1 108 ? 0.792 1.045 10.338 1.00 83.69 108 TYR A CA 1
ATOM 837 C C . TYR A 1 108 ? -0.736 0.953 10.386 1.00 83.69 108 TYR A C 1
ATOM 839 O O . TYR A 1 108 ? -1.316 0.965 11.473 1.00 83.69 108 TYR A O 1
ATOM 847 N N . VAL A 1 109 ? -1.394 0.817 9.228 1.00 81.12 109 VAL A N 1
ATOM 848 C CA . VAL A 1 109 ? -2.850 0.631 9.162 1.00 81.12 109 VAL A CA 1
ATOM 849 C C . VAL A 1 109 ? -3.255 -0.630 9.926 1.00 81.12 109 VAL A C 1
ATOM 851 O O . VAL A 1 109 ? -4.145 -0.560 10.769 1.00 81.12 109 VAL A O 1
ATOM 854 N N . PHE A 1 110 ? -2.568 -1.759 9.721 1.00 76.38 110 PHE A N 1
ATOM 855 C CA . PHE A 1 110 ? -2.829 -2.982 10.492 1.00 76.38 110 PHE A CA 1
ATOM 856 C C . PHE A 1 110 ? -2.644 -2.785 12.001 1.00 76.38 110 PHE A C 1
ATOM 858 O O . PHE A 1 110 ? -3.511 -3.194 12.771 1.00 76.38 110 PHE A O 1
ATOM 865 N N . ALA A 1 111 ? -1.561 -2.129 12.423 1.00 80.00 111 ALA A N 1
ATOM 866 C CA . ALA A 1 111 ? -1.287 -1.862 13.833 1.00 80.00 111 ALA A CA 1
ATOM 867 C C . ALA A 1 111 ? -2.340 -0.943 14.476 1.00 80.00 111 ALA A C 1
ATOM 869 O O . ALA A 1 111 ? -2.748 -1.149 15.617 1.00 80.00 111 ALA A O 1
ATOM 870 N N . ARG A 1 112 ? -2.831 0.069 13.752 1.00 81.31 112 ARG A N 1
ATOM 871 C CA . ARG A 1 112 ? -3.922 0.923 14.243 1.00 81.31 112 ARG A CA 1
ATOM 872 C C . ARG A 1 112 ? -5.218 0.147 14.419 1.00 81.31 112 ARG A C 1
ATOM 874 O O . ARG A 1 112 ? -5.925 0.364 15.399 1.00 81.31 112 ARG A O 1
ATOM 881 N N . LEU A 1 113 ? -5.509 -0.764 13.500 1.00 74.50 113 LEU A N 1
ATOM 882 C CA . LEU A 1 113 ? -6.718 -1.572 13.555 1.00 74.50 113 LEU A CA 1
ATOM 883 C C . LEU A 1 113 ? -6.682 -2.556 14.721 1.00 74.50 113 LEU A C 1
ATOM 885 O O . LEU A 1 113 ? -7.668 -2.635 15.440 1.00 74.50 113 LEU A O 1
ATOM 889 N N . THR A 1 114 ? -5.561 -3.240 14.973 1.00 78.19 114 THR A N 1
ATOM 890 C CA . THR A 1 114 ? -5.453 -4.153 16.126 1.00 78.19 114 THR A CA 1
ATOM 891 C C . THR A 1 114 ? -5.653 -3.428 17.451 1.00 78.19 114 THR A C 1
ATOM 893 O O . THR A 1 114 ? -6.323 -3.962 18.331 1.00 78.19 114 THR A O 1
ATOM 896 N N . VAL A 1 115 ? -5.150 -2.197 17.579 1.00 83.62 115 VAL A N 1
ATOM 897 C CA . VAL A 1 115 ? -5.391 -1.362 18.764 1.00 83.62 115 VAL A CA 1
ATOM 898 C C . VAL A 1 115 ? -6.875 -1.019 18.909 1.00 83.62 115 VAL A C 1
ATOM 900 O O . VAL A 1 115 ? -7.407 -1.149 20.005 1.00 83.62 115 VAL A O 1
ATOM 903 N N . ILE A 1 116 ? -7.559 -0.632 17.825 1.00 81.56 116 ILE A N 1
ATOM 904 C CA . ILE A 1 116 ? -9.003 -0.336 17.858 1.00 81.56 116 ILE A CA 1
ATOM 905 C C . ILE A 1 116 ? -9.812 -1.586 18.231 1.00 81.56 116 ILE A C 1
ATOM 907 O O . ILE A 1 116 ? -10.732 -1.511 19.042 1.00 81.56 116 ILE A O 1
ATOM 911 N N . THR A 1 117 ? -9.477 -2.752 17.679 1.00 76.88 117 THR A N 1
ATOM 912 C CA . THR A 1 117 ? -10.175 -3.997 18.024 1.00 76.88 117 THR A CA 1
ATOM 913 C C . THR A 1 117 ? -9.930 -4.380 19.483 1.00 76.88 117 THR A C 1
ATOM 915 O O . THR A 1 117 ? -10.860 -4.771 20.185 1.00 76.88 117 THR A O 1
ATOM 918 N N . LEU A 1 118 ? -8.695 -4.227 19.969 1.00 80.00 118 LEU A N 1
ATOM 919 C CA . LEU A 1 118 ? -8.326 -4.554 21.345 1.00 80.00 118 LEU A CA 1
ATOM 920 C C . LEU A 1 118 ? -9.018 -3.639 22.364 1.00 80.00 118 LEU A C 1
ATOM 922 O O . LEU A 1 118 ? -9.472 -4.123 23.399 1.00 80.00 118 LEU A O 1
ATOM 926 N N . THR A 1 119 ? -9.160 -2.343 22.072 1.00 81.00 119 THR A N 1
ATOM 927 C CA . THR A 1 119 ? -9.889 -1.425 22.960 1.00 81.00 119 THR A CA 1
ATOM 928 C C . THR A 1 119 ? -11.376 -1.765 23.024 1.00 81.00 119 THR A C 1
ATOM 930 O O . THR A 1 119 ? -11.949 -1.774 24.111 1.00 81.00 119 THR A O 1
ATOM 933 N N . MET A 1 120 ? -11.996 -2.146 21.906 1.00 75.44 120 MET A N 1
ATOM 934 C CA . MET A 1 120 ? -13.389 -2.612 21.897 1.00 75.44 120 MET A CA 1
ATOM 935 C C . MET A 1 120 ? -13.568 -3.921 22.676 1.00 75.44 120 MET A C 1
ATOM 937 O O . MET A 1 120 ? -14.528 -4.058 23.433 1.00 75.44 120 MET A O 1
ATOM 941 N N . LEU A 1 121 ? -12.620 -4.856 22.559 1.00 76.31 121 LEU A N 1
ATOM 942 C CA . LEU A 1 121 ? -12.613 -6.079 23.367 1.00 76.31 121 LEU A CA 1
ATOM 943 C C . LEU A 1 121 ? -12.498 -5.761 24.863 1.00 76.31 121 LEU A C 1
ATOM 945 O O . LEU A 1 121 ? -13.276 -6.295 25.650 1.00 76.31 121 LEU A O 1
ATOM 949 N N . SER A 1 122 ? -11.613 -4.833 25.247 1.00 76.19 122 SER A N 1
ATOM 950 C CA . SER A 1 122 ? -11.495 -4.396 26.645 1.00 76.19 122 SER A CA 1
ATOM 951 C C . SER A 1 122 ? -12.749 -3.683 27.163 1.00 76.19 122 SER A C 1
ATOM 953 O O . SER A 1 122 ? -13.099 -3.841 28.329 1.00 76.19 122 SER A O 1
ATOM 955 N N . LEU A 1 123 ? -13.463 -2.957 26.292 1.00 73.38 123 LEU A N 1
ATOM 956 C CA . LEU A 1 123 ? -14.743 -2.319 26.615 1.00 73.38 123 LEU A CA 1
ATOM 957 C C . LEU A 1 123 ? -15.875 -3.340 26.799 1.00 73.38 123 LEU A C 1
ATOM 959 O O . LEU A 1 123 ? -16.858 -3.062 27.480 1.00 73.38 123 LEU A O 1
ATOM 963 N N . ARG A 1 124 ? -15.763 -4.532 26.207 1.00 67.94 124 ARG A N 1
ATOM 964 C CA . ARG A 1 124 ? -16.742 -5.608 26.400 1.00 67.94 124 ARG A CA 1
ATOM 965 C C . ARG A 1 124 ? -16.466 -6.422 27.663 1.00 67.94 124 ARG A C 1
ATOM 967 O O . ARG A 1 124 ? -17.394 -6.977 28.241 1.00 67.94 124 ARG A O 1
ATOM 974 N N . SER A 1 125 ? -15.208 -6.501 28.085 1.00 69.44 125 SER A N 1
ATOM 975 C CA . SER A 1 125 ? -14.774 -7.280 29.245 1.00 69.44 125 SER A CA 1
ATOM 976 C C . SER A 1 125 ? -14.591 -6.429 30.507 1.00 69.44 125 SER A C 1
ATOM 978 O O . SER A 1 125 ? -13.693 -6.727 31.298 1.00 69.44 125 SER A O 1
ATOM 980 N N . LEU A 1 126 ? -15.371 -5.352 30.694 1.00 70.12 126 LEU A N 1
ATOM 981 C CA . LEU A 1 126 ? -15.210 -4.511 31.884 1.00 70.12 126 LEU A CA 1
ATOM 982 C C . LEU A 1 126 ? -15.382 -5.344 33.170 1.00 70.12 126 LEU A C 1
ATOM 984 O O . LEU A 1 126 ? -16.322 -6.140 33.258 1.00 70.12 126 LEU A O 1
ATOM 988 N N . PRO A 1 127 ? -14.510 -5.155 34.179 1.00 66.62 127 PRO A N 1
ATOM 989 C CA . PRO A 1 127 ? -14.663 -5.797 35.478 1.00 66.62 127 PRO A CA 1
ATOM 990 C C . PRO A 1 127 ? -16.016 -5.440 36.100 1.00 66.62 127 PRO A C 1
ATOM 992 O O . PRO A 1 127 ? -16.441 -4.285 36.034 1.00 66.62 127 PRO A O 1
ATOM 995 N N . GLN A 1 128 ? -16.662 -6.411 36.755 1.00 59.16 128 GLN A N 1
ATOM 996 C CA . GLN A 1 128 ? -17.971 -6.231 37.401 1.00 59.16 128 GLN A CA 1
ATOM 997 C C . GLN A 1 128 ? -18.018 -5.010 38.342 1.00 59.16 128 GLN A C 1
ATOM 999 O O . GLN A 1 128 ? -19.043 -4.344 38.412 1.00 59.16 128 GLN A O 1
ATOM 1004 N N . GLY A 1 129 ? -16.885 -4.640 38.954 1.00 65.00 129 GLY A N 1
ATOM 1005 C CA . GLY A 1 129 ? -16.764 -3.491 39.857 1.00 65.00 129 GLY A CA 1
ATOM 1006 C C . GLY A 1 129 ? -16.959 -2.098 39.240 1.00 65.00 129 GLY A C 1
ATOM 1007 O O . GLY A 1 129 ? -17.048 -1.128 39.982 1.00 65.00 129 GLY A O 1
ATOM 1008 N N . VAL A 1 130 ? -17.042 -1.957 37.910 1.00 61.31 130 VAL A N 1
ATOM 1009 C CA . VAL A 1 130 ? -17.456 -0.682 37.274 1.00 61.31 130 VAL A CA 1
ATOM 1010 C C . VAL A 1 130 ? -18.982 -0.548 37.214 1.00 61.31 130 VAL A C 1
ATOM 1012 O O . VAL A 1 130 ? -19.502 0.565 37.144 1.00 61.31 130 VAL A O 1
ATOM 1015 N N . TYR A 1 131 ? -19.707 -1.668 37.267 1.00 60.41 131 TYR A N 1
ATOM 1016 C CA . TYR A 1 131 ? -21.166 -1.668 37.389 1.00 60.41 131 TYR A CA 1
ATOM 1017 C C . TYR A 1 131 ? -21.630 -1.487 38.835 1.00 60.41 131 TYR A C 1
ATOM 1019 O O . TYR A 1 131 ? -22.801 -1.174 39.055 1.00 60.41 131 TYR A O 1
ATOM 1027 N N . ASP A 1 132 ? -20.728 -1.636 39.809 1.00 68.69 132 ASP A N 1
ATOM 1028 C CA . ASP A 1 132 ? -21.005 -1.245 41.182 1.00 68.69 132 ASP A CA 1
ATOM 1029 C C . ASP A 1 132 ? -21.267 0.261 41.205 1.00 68.69 132 ASP A C 1
ATOM 1031 O O . ASP A 1 132 ? -20.422 1.081 40.835 1.00 68.69 132 ASP A O 1
ATOM 1035 N N . THR A 1 133 ? -22.479 0.638 41.611 1.00 65.31 133 THR A N 1
ATOM 1036 C CA . THR A 1 133 ? -22.876 2.039 41.711 1.00 65.31 133 THR A CA 1
ATOM 1037 C C . THR A 1 133 ? -21.983 2.720 42.739 1.00 65.31 133 THR A C 1
ATOM 1039 O O . THR A 1 133 ? -22.213 2.610 43.945 1.00 65.31 133 THR A O 1
ATOM 1042 N N . VAL A 1 134 ? -20.957 3.432 42.269 1.00 67.44 134 VAL A N 1
ATOM 1043 C CA . VAL A 1 134 ? -20.191 4.360 43.102 1.00 67.44 134 VAL A CA 1
ATOM 1044 C C . VAL A 1 134 ? -21.197 5.268 43.802 1.00 67.44 134 VAL A C 1
ATOM 1046 O O . VAL A 1 134 ? -22.043 5.883 43.158 1.00 67.44 134 VAL A O 1
ATOM 1049 N N . GLY A 1 135 ? -21.152 5.322 45.132 1.00 69.00 135 GLY A N 1
ATOM 1050 C CA . GLY A 1 135 ? -22.113 6.054 45.961 1.00 69.00 135 GLY A CA 1
ATOM 1051 C C . GLY A 1 135 ? -21.977 7.576 45.877 1.00 69.00 135 GLY A C 1
ATOM 1052 O O . GLY A 1 135 ? -22.144 8.248 46.887 1.00 69.00 135 GLY A O 1
ATOM 1053 N N . TRP A 1 136 ? -21.653 8.138 44.710 1.00 69.50 136 TRP A N 1
ATOM 1054 C CA . TRP A 1 136 ? -21.552 9.582 44.479 1.00 69.50 136 TRP A CA 1
ATOM 1055 C C . TRP A 1 136 ? -22.889 10.295 44.733 1.00 69.50 136 TRP A C 1
ATOM 1057 O O . TRP A 1 136 ? -22.898 11.424 45.213 1.00 69.50 136 TRP A O 1
ATOM 1067 N N . THR A 1 137 ? -24.021 9.610 44.535 1.00 67.00 137 THR A N 1
ATOM 1068 C CA . THR A 1 137 ? -25.355 10.105 44.916 1.00 67.00 137 THR A CA 1
ATOM 1069 C C . THR A 1 137 ? -25.513 10.295 46.427 1.00 67.00 137 THR A C 1
ATOM 1071 O O . THR A 1 137 ? -26.303 11.130 46.857 1.00 67.00 137 THR A O 1
ATOM 1074 N N . LYS A 1 138 ? -24.718 9.592 47.245 1.00 63.75 138 LYS A N 1
ATOM 1075 C CA . LYS A 1 138 ? -24.674 9.745 48.709 1.00 63.75 138 LYS A CA 1
ATOM 1076 C C . LYS A 1 138 ? -23.915 11.003 49.153 1.00 63.75 138 LYS A C 1
ATOM 1078 O O . LYS A 1 138 ? -24.054 11.420 50.298 1.00 63.75 138 LYS A O 1
ATOM 1083 N N . PHE A 1 139 ? -23.136 11.604 48.252 1.00 68.69 139 PHE A N 1
ATOM 1084 C CA . PHE A 1 139 ? -22.426 12.866 48.470 1.00 68.69 139 PHE A CA 1
ATOM 1085 C C . PHE A 1 139 ? -23.216 14.088 47.988 1.00 68.69 139 PHE A C 1
ATOM 1087 O O . PHE A 1 139 ? -22.698 15.197 48.068 1.00 68.69 139 PHE A O 1
ATOM 1094 N N . ILE A 1 140 ? -24.454 13.918 47.503 1.00 72.81 140 ILE A N 1
ATOM 1095 C CA . ILE A 1 140 ? -25.338 15.047 47.201 1.00 72.81 140 ILE A CA 1
ATOM 1096 C C . ILE A 1 140 ? -25.808 15.623 48.545 1.00 72.81 140 ILE A C 1
ATOM 1098 O O . ILE A 1 140 ? -26.573 14.952 49.243 1.00 72.81 140 ILE A O 1
ATOM 1102 N N . PRO A 1 141 ? -25.362 16.827 48.956 1.00 74.44 141 PRO A N 1
ATOM 1103 C CA . PRO A 1 141 ? -25.850 17.439 50.182 1.00 74.44 141 PRO A CA 1
ATOM 1104 C C . PRO A 1 141 ? -27.354 17.667 50.038 1.00 74.44 141 PRO A C 1
ATOM 1106 O O . PRO A 1 141 ? -27.825 18.231 49.051 1.00 74.44 141 PRO A O 1
ATOM 1109 N N . HIS A 1 142 ? -28.112 17.161 51.003 1.00 72.38 142 HIS A N 1
ATOM 1110 C CA . HIS A 1 142 ? -29.563 17.257 51.025 1.00 72.38 142 HIS A CA 1
ATOM 1111 C C . HIS A 1 142 ? -29.857 18.701 51.431 1.00 72.38 142 HIS A C 1
ATOM 1113 O O . HIS A 1 142 ? -29.783 19.052 52.608 1.00 72.38 142 HIS A O 1
ATOM 1119 N N . VAL A 1 143 ? -30.043 19.579 50.445 1.00 66.44 143 VAL A N 1
ATOM 1120 C CA . VAL A 1 143 ? -30.308 20.997 50.693 1.00 66.44 143 VAL A CA 1
ATOM 1121 C C . VAL A 1 143 ? -31.742 21.116 51.212 1.00 66.44 143 VAL A C 1
ATOM 1123 O O . VAL A 1 143 ? -32.672 21.178 50.423 1.00 66.44 143 VAL A O 1
ATOM 1126 N N . GLY A 1 144 ? -31.886 21.061 52.539 1.00 65.50 144 GLY A N 1
ATOM 1127 C CA . GLY A 1 144 ? -33.001 21.568 53.343 1.00 65.50 144 GLY A CA 1
ATOM 1128 C C . GLY A 1 144 ? -34.431 21.197 52.933 1.00 65.50 144 GLY A C 1
ATOM 1129 O O . GLY A 1 144 ? -34.996 21.805 52.028 1.00 65.50 144 GLY A O 1
ATOM 1130 N N . MET A 1 145 ? -35.062 20.332 53.730 1.00 44.44 145 MET A N 1
ATOM 1131 C CA . MET A 1 145 ? -36.427 20.555 54.229 1.00 44.44 145 MET A CA 1
ATOM 1132 C C . MET A 1 145 ? -36.479 20.196 55.708 1.00 44.44 145 MET A C 1
ATOM 1134 O O . MET A 1 145 ? -35.830 19.190 56.076 1.00 44.44 145 MET A O 1
#

Radius of gyration: 27.67 Å; chains: 1; bounding box: 62×35×92 Å

Secondary structure (DSSP, 8-state):
-HHHHHHHHHHHHHHHHHHHHHHHHHHHHHHHHHHHHHHHHHT---SSHHHHHHHHHHHHHHHHHHHHHHHHHHHHHSPP---SHHHHHHHHHHHHHHHHHHHHHHHHHHHHHHHHHHHHHHHHS--GGGTS--GGGGGS-----

Sequence (145 aa):
MLLSILFNRKVRRSNNSARSVTIFIAGGVSGVMVAAMHALGWNFAFPSHAERIVWHTAFVGKACLSLTMWSLWYLDAQPSEYNGLSGKALYFLSVNLMKIIGFLGTIYVFARLTVITLTMLSLRSLPQGVYDTVGWTKFIPHVGM

Organism: NCBI:txid1912936

Foldseek 3Di:
DVVVVVVVVVVVVVVLVVVLVVLVVVVVVVVVVLVVVCVVPVPDPDPDPQVVVLVVVLSVQLNVLSVQLSVLVNVVSPPDPDDDPVRVVVVVVVSVVSNVVSVVSNVVSVVVSVVVVVVVVCVVVDDCVVVPPDVVVVVPPPPDD